Protein AF-A0A3D3XHF2-F1 (afdb_monomer_lite)

Structure (mmCIF, N/CA/C/O backbone):
data_AF-A0A3D3XHF2-F1
#
_entry.id   AF-A0A3D3XHF2-F1
#
loop_
_atom_site.group_PDB
_atom_site.id
_atom_site.type_symbol
_atom_site.label_atom_id
_atom_site.label_alt_id
_atom_site.label_comp_id
_atom_site.label_asym_id
_atom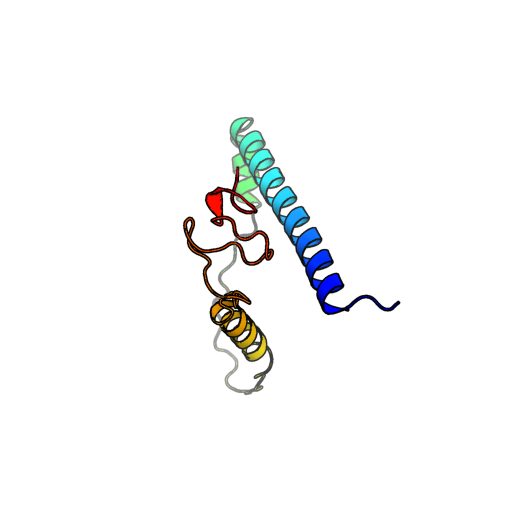_site.label_entity_id
_atom_site.label_seq_id
_atom_site.pdbx_PDB_ins_code
_atom_site.Cartn_x
_atom_site.Cartn_y
_atom_site.Cartn_z
_atom_site.occupancy
_atom_site.B_iso_or_equiv
_atom_site.auth_seq_id
_atom_site.auth_comp_id
_atom_site.auth_asym_id
_atom_site.auth_atom_id
_atom_site.pdbx_PDB_model_num
ATOM 1 N N . GLY A 1 1 ? 24.611 -8.713 -15.340 1.00 63.97 1 GLY A N 1
ATOM 2 C CA . GLY A 1 1 ? 23.758 -7.885 -16.211 1.00 63.97 1 GLY A CA 1
ATOM 3 C C . GLY A 1 1 ? 23.148 -6.798 -15.364 1.00 63.97 1 GLY A C 1
ATOM 4 O O . GLY A 1 1 ? 22.545 -7.126 -14.351 1.00 63.97 1 GLY A O 1
ATOM 5 N N . GLN A 1 2 ? 23.389 -5.539 -15.714 1.00 73.00 2 GLN A N 1
ATOM 6 C CA . GLN A 1 2 ? 22.892 -4.384 -14.969 1.00 73.00 2 GLN A CA 1
ATOM 7 C C . GLN A 1 2 ? 21.373 -4.293 -15.166 1.00 73.00 2 GLN A C 1
ATOM 9 O O . GLN A 1 2 ? 20.905 -4.289 -16.304 1.00 73.00 2 GLN A O 1
ATOM 14 N N . ARG A 1 3 ? 20.603 -4.326 -14.073 1.00 78.88 3 ARG A N 1
ATOM 15 C CA . ARG A 1 3 ? 19.151 -4.113 -14.129 1.00 78.88 3 ARG A CA 1
ATOM 16 C C . ARG A 1 3 ? 18.887 -2.631 -14.379 1.00 78.88 3 ARG A C 1
ATOM 18 O O . ARG A 1 3 ? 19.676 -1.789 -13.963 1.00 78.88 3 ARG A O 1
ATOM 25 N N . ASP A 1 4 ? 17.805 -2.342 -15.092 1.00 93.06 4 ASP A N 1
ATOM 26 C CA . ASP A 1 4 ? 17.401 -0.972 -15.401 1.00 93.06 4 ASP A CA 1
ATOM 27 C C . ASP A 1 4 ? 17.076 -0.217 -14.093 1.00 93.06 4 ASP A C 1
ATOM 29 O O . ASP A 1 4 ? 16.147 -0.627 -13.382 1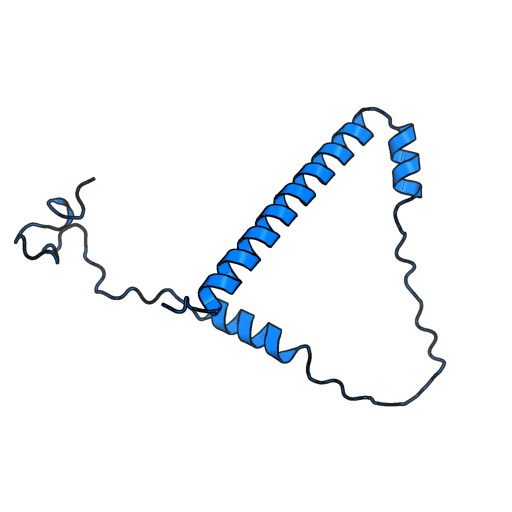.00 93.06 4 ASP A O 1
ATOM 33 N N . PRO A 1 5 ? 17.800 0.876 -13.774 1.00 94.00 5 PRO A N 1
ATOM 34 C CA . PRO A 1 5 ? 17.581 1.659 -12.559 1.00 94.00 5 PRO A CA 1
ATOM 35 C C . PRO A 1 5 ? 16.142 2.166 -12.409 1.00 94.00 5 PRO A C 1
ATOM 37 O O . PRO A 1 5 ? 15.634 2.285 -11.295 1.00 94.00 5 PRO A O 1
ATOM 40 N N . LEU A 1 6 ? 15.450 2.437 -13.521 1.00 91.94 6 LEU A N 1
ATOM 41 C CA . LEU A 1 6 ? 14.072 2.920 -13.487 1.00 91.94 6 LEU A CA 1
ATOM 42 C C . LEU A 1 6 ? 13.097 1.830 -13.025 1.00 91.94 6 LEU A C 1
ATOM 44 O O . LEU A 1 6 ? 12.101 2.121 -12.359 1.00 91.94 6 LEU A O 1
ATOM 48 N N . ILE A 1 7 ? 13.365 0.574 -13.385 1.00 91.88 7 ILE A N 1
ATOM 49 C CA . ILE A 1 7 ? 12.538 -0.569 -12.983 1.00 91.88 7 ILE A CA 1
ATOM 50 C C . ILE A 1 7 ? 12.724 -0.842 -11.490 1.00 91.88 7 ILE A C 1
ATOM 52 O O . ILE A 1 7 ? 11.742 -1.075 -10.783 1.00 91.88 7 ILE A O 1
ATOM 56 N N . GLU A 1 8 ? 13.961 -0.763 -11.005 1.00 94.06 8 GLU A N 1
ATOM 57 C CA . GLU A 1 8 ? 14.283 -0.939 -9.589 1.00 94.06 8 GLU A CA 1
ATOM 58 C C . GLU A 1 8 ? 13.623 0.148 -8.735 1.00 94.06 8 GLU A C 1
ATOM 60 O O . GLU A 1 8 ? 12.852 -0.187 -7.833 1.00 94.06 8 GLU A O 1
ATOM 65 N N . TYR A 1 9 ? 13.766 1.420 -9.127 1.00 95.44 9 TYR A N 1
ATOM 66 C CA . TYR A 1 9 ? 13.101 2.546 -8.469 1.00 95.44 9 TYR A CA 1
ATOM 67 C C . TYR A 1 9 ? 11.581 2.363 -8.381 1.00 95.44 9 TYR A C 1
ATOM 69 O O . TYR A 1 9 ? 10.998 2.498 -7.308 1.00 95.44 9 TYR A O 1
ATOM 77 N N . LYS A 1 10 ? 10.920 2.006 -9.491 1.00 95.69 10 LYS A N 1
ATOM 78 C CA . LYS A 1 10 ? 9.466 1.768 -9.492 1.00 95.69 10 LYS A CA 1
ATOM 79 C C . LYS A 1 10 ? 9.072 0.632 -8.550 1.00 95.69 10 LYS A C 1
ATOM 81 O O . LYS A 1 10 ? 8.048 0.725 -7.878 1.00 95.69 10 LYS A O 1
ATOM 86 N N . SER A 1 11 ? 9.871 -0.433 -8.505 1.00 94.00 11 SER A N 1
ATOM 87 C CA . SER A 1 11 ? 9.598 -1.585 -7.646 1.00 94.00 11 SER A CA 1
ATOM 88 C C . SER A 1 11 ? 9.758 -1.258 -6.159 1.00 94.00 11 SER A C 1
ATOM 90 O O . SER A 1 11 ? 8.938 -1.686 -5.351 1.00 94.00 11 SER A O 1
ATOM 92 N N . GLU A 1 12 ? 10.771 -0.473 -5.792 1.00 96.12 12 GLU A N 1
ATOM 93 C CA . GLU A 1 12 ? 11.006 -0.047 -4.411 1.00 96.12 12 GLU A CA 1
ATOM 94 C C . GLU A 1 12 ? 9.981 0.991 -3.965 1.00 96.12 12 GLU A C 1
ATOM 96 O O . GLU A 1 12 ? 9.391 0.848 -2.895 1.00 96.12 12 GLU A O 1
ATOM 101 N N . ALA A 1 13 ? 9.680 1.973 -4.817 1.00 96.31 13 ALA A N 1
ATOM 102 C CA . ALA A 1 13 ? 8.650 2.970 -4.550 1.00 96.31 13 ALA A CA 1
ATOM 103 C C . ALA A 1 13 ? 7.282 2.316 -4.305 1.00 96.31 13 ALA A C 1
ATOM 105 O O . ALA A 1 13 ? 6.574 2.690 -3.372 1.00 96.31 13 ALA A O 1
ATOM 106 N N . PHE A 1 14 ? 6.926 1.301 -5.102 1.00 96.94 14 PHE A N 1
ATOM 107 C CA . PHE A 1 14 ? 5.680 0.565 -4.906 1.00 96.94 14 PHE A CA 1
ATOM 108 C C . PHE A 1 14 ? 5.656 -0.201 -3.576 1.00 96.94 14 PHE A C 1
ATOM 110 O O . PHE A 1 14 ? 4.641 -0.171 -2.889 1.00 96.94 14 PHE A O 1
ATOM 117 N N . LYS A 1 15 ? 6.765 -0.841 -3.177 1.00 97.62 15 LYS A N 1
ATOM 118 C CA . LYS A 1 15 ? 6.856 -1.539 -1.881 1.00 97.62 15 LYS A CA 1
ATOM 119 C C . LYS A 1 15 ? 6.636 -0.588 -0.705 1.00 97.62 15 LYS A C 1
ATOM 121 O O . LYS A 1 15 ? 5.855 -0.902 0.185 1.00 97.62 15 LYS A O 1
ATOM 126 N N . ILE A 1 16 ? 7.283 0.576 -0.729 1.00 97.50 16 ILE A N 1
ATOM 127 C CA . ILE A 1 16 ? 7.146 1.588 0.329 1.00 97.50 16 ILE A CA 1
ATOM 128 C C . ILE A 1 16 ? 5.710 2.122 0.376 1.00 97.50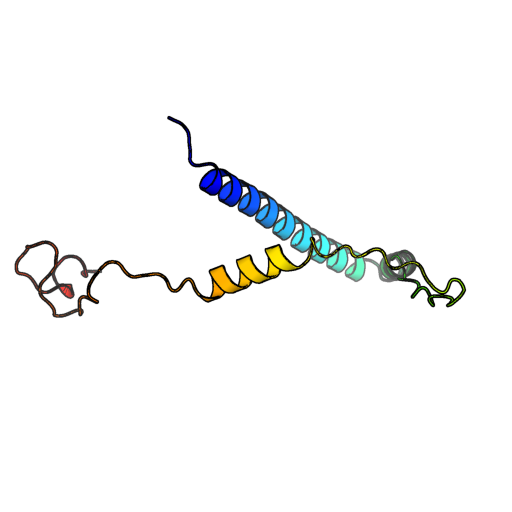 16 ILE A C 1
ATOM 130 O O . ILE A 1 16 ? 5.145 2.316 1.450 1.00 97.50 16 ILE A O 1
ATOM 134 N N . PHE A 1 17 ? 5.097 2.343 -0.787 1.00 97.81 17 PHE A N 1
ATOM 135 C CA . PHE A 1 17 ? 3.703 2.765 -0.860 1.00 97.81 17 PHE A CA 1
ATOM 136 C C . PHE A 1 17 ? 2.748 1.711 -0.283 1.00 97.81 17 PHE A C 1
ATOM 138 O O . PHE A 1 17 ? 1.835 2.059 0.464 1.00 97.81 17 PHE A O 1
ATOM 145 N N . ASP A 1 18 ? 2.957 0.433 -0.593 1.00 97.69 18 ASP A N 1
ATOM 146 C CA . ASP A 1 18 ? 2.127 -0.650 -0.062 1.00 97.69 18 ASP A CA 1
ATOM 147 C C . ASP A 1 18 ? 2.265 -0.765 1.467 1.00 97.69 18 ASP A C 1
ATOM 149 O O . ASP A 1 18 ? 1.265 -0.856 2.180 1.00 97.69 18 ASP A O 1
ATOM 153 N N . GLU A 1 19 ? 3.487 -0.629 1.992 1.00 98.12 19 GLU A N 1
ATOM 154 C CA . GLU A 1 19 ? 3.744 -0.571 3.436 1.00 98.12 19 GLU A CA 1
ATOM 155 C C . GLU A 1 19 ? 3.033 0.618 4.103 1.00 98.12 19 GLU A C 1
ATOM 157 O O . GLU A 1 19 ? 2.350 0.454 5.118 1.00 98.12 19 GLU A O 1
ATOM 162 N N . LEU A 1 20 ? 3.106 1.809 3.501 1.00 97.50 20 LEU A N 1
ATOM 163 C CA . LEU A 1 20 ? 2.367 2.982 3.969 1.00 97.50 20 LEU A CA 1
ATOM 164 C C . LEU A 1 20 ? 0.854 2.718 4.000 1.00 97.50 20 LEU A C 1
ATOM 166 O O . LEU A 1 20 ? 0.181 3.067 4.970 1.00 97.50 20 LEU A O 1
ATOM 170 N N . MET A 1 21 ? 0.309 2.081 2.963 1.00 97.50 21 MET A N 1
ATOM 171 C CA . MET A 1 21 ? -1.115 1.753 2.890 1.00 97.50 21 MET A CA 1
ATOM 172 C C . MET A 1 21 ? -1.542 0.751 3.965 1.00 97.50 21 MET A C 1
ATOM 174 O O . MET A 1 21 ? -2.654 0.864 4.490 1.00 97.50 21 MET A O 1
ATOM 178 N N . VAL A 1 22 ? -0.688 -0.215 4.311 1.00 97.62 22 VAL A N 1
ATOM 179 C CA . VAL A 1 22 ? -0.919 -1.115 5.448 1.00 97.62 22 VAL A CA 1
ATOM 180 C C . VAL A 1 22 ? -0.944 -0.319 6.752 1.00 97.62 22 VAL A C 1
ATOM 182 O O . VAL A 1 22 ? -1.905 -0.451 7.509 1.00 97.62 22 VAL A O 1
ATOM 185 N N . ASN A 1 23 ? 0.029 0.565 6.975 1.00 97.44 23 ASN A N 1
ATOM 186 C CA . ASN A 1 23 ? 0.122 1.375 8.194 1.00 97.44 23 ASN A CA 1
ATOM 187 C C . ASN A 1 23 ? -1.083 2.308 8.386 1.00 97.44 23 ASN A C 1
ATOM 189 O O . ASN A 1 23 ? -1.640 2.397 9.477 1.00 97.44 23 ASN A O 1
ATOM 193 N N . ILE A 1 24 ? -1.563 2.950 7.318 1.00 97.06 24 ILE A N 1
ATOM 194 C CA . ILE A 1 24 ? -2.768 3.792 7.390 1.00 97.06 24 ILE A CA 1
ATOM 195 C C . ILE A 1 24 ? -3.982 2.956 7.815 1.00 97.06 24 ILE A C 1
ATOM 197 O O . ILE A 1 24 ? -4.760 3.358 8.681 1.00 97.06 24 ILE A O 1
ATOM 201 N N . LYS A 1 25 ? -4.158 1.769 7.221 1.00 96.12 25 LYS A N 1
ATOM 202 C CA . LYS A 1 25 ? -5.288 0.891 7.551 1.00 96.12 25 LYS A CA 1
ATOM 203 C C . LYS A 1 25 ? -5.219 0.399 8.997 1.00 96.12 25 LYS A C 1
ATOM 205 O O . LYS A 1 25 ? -6.258 0.357 9.659 1.00 96.12 25 LYS A O 1
ATOM 210 N N . THR A 1 26 ? -4.033 0.038 9.491 1.00 95.75 26 THR A N 1
ATOM 211 C CA . THR A 1 26 ? -3.866 -0.413 10.880 1.00 95.75 26 THR A CA 1
ATOM 212 C C . THR A 1 26 ? -4.135 0.713 11.872 1.00 95.75 26 THR A C 1
ATOM 214 O O . THR A 1 26 ? -4.855 0.481 12.845 1.00 95.75 26 THR A O 1
ATOM 217 N N . GLU A 1 27 ? -3.672 1.936 11.604 1.00 93.75 27 GLU A N 1
ATOM 218 C CA . GLU A 1 27 ? -3.982 3.100 12.438 1.00 93.75 27 GLU A CA 1
ATOM 219 C C . GLU A 1 27 ? -5.481 3.398 12.484 1.00 93.75 27 GLU A C 1
ATOM 221 O O . GLU A 1 27 ? -6.030 3.602 13.567 1.00 93.75 27 GLU A O 1
ATOM 226 N N . ILE A 1 28 ? -6.173 3.368 11.339 1.00 92.75 28 ILE A N 1
ATOM 227 C CA . ILE A 1 28 ? -7.629 3.565 11.290 1.00 92.75 28 ILE A CA 1
ATOM 228 C C . ILE A 1 28 ? -8.335 2.527 12.167 1.00 92.75 28 ILE A C 1
ATOM 230 O O . ILE A 1 28 ? -9.149 2.889 13.019 1.00 92.75 28 ILE A O 1
ATOM 234 N N . CYS A 1 29 ? -8.005 1.243 12.000 1.00 91.25 29 CYS A N 1
ATOM 235 C CA . CYS A 1 29 ? -8.627 0.170 12.775 1.00 91.25 29 CYS A CA 1
ATOM 236 C C . CYS A 1 29 ? -8.343 0.315 14.275 1.00 91.25 29 CYS A C 1
ATOM 238 O O . CYS A 1 29 ? -9.254 0.190 15.093 1.00 91.25 29 CYS A O 1
ATOM 240 N N . HIS A 1 30 ? -7.099 0.627 14.643 1.00 87.62 30 HIS A N 1
ATOM 241 C CA . HIS A 1 30 ? -6.701 0.822 16.033 1.00 87.62 30 HIS A CA 1
ATOM 242 C C . HIS A 1 30 ? -7.412 2.025 16.669 1.00 87.62 30 HIS A C 1
ATOM 244 O O . HIS A 1 30 ? -7.911 1.928 17.791 1.00 87.62 30 HIS A O 1
ATOM 250 N N . ASN A 1 31 ? -7.529 3.137 15.940 1.00 84.56 31 ASN A N 1
ATOM 251 C CA . ASN A 1 31 ? -8.207 4.342 16.409 1.00 84.56 31 ASN A CA 1
ATOM 252 C C . ASN A 1 31 ? -9.711 4.117 16.598 1.00 84.56 31 ASN A C 1
ATOM 254 O O . ASN A 1 31 ? -10.254 4.539 17.618 1.00 84.56 31 ASN A O 1
ATOM 258 N N . ILE A 1 32 ? -10.375 3.419 15.668 1.00 86.06 32 ILE A N 1
ATOM 259 C CA . ILE A 1 32 ? -11.797 3.057 15.792 1.00 86.06 32 ILE A CA 1
ATOM 260 C C . ILE A 1 32 ? -12.014 2.110 16.976 1.00 86.06 32 ILE A C 1
ATOM 262 O O . ILE A 1 32 ? -12.919 2.312 17.782 1.00 86.06 32 ILE A O 1
ATOM 266 N N . PHE A 1 33 ? -11.177 1.082 17.118 1.00 84.44 33 PHE A N 1
ATOM 267 C CA . PHE A 1 33 ? -11.318 0.127 18.213 1.00 84.44 33 PHE A CA 1
ATOM 268 C C . PHE A 1 33 ? -11.104 0.798 19.576 1.00 84.44 33 PHE A C 1
ATOM 270 O O . PHE A 1 33 ? -11.894 0.615 20.506 1.00 84.44 33 PHE A O 1
ATOM 277 N N . ARG A 1 34 ? -10.065 1.630 19.696 1.00 75.06 34 ARG A N 1
ATOM 278 C CA . ARG A 1 34 ? -9.751 2.346 20.935 1.00 75.06 34 ARG A CA 1
ATOM 279 C C . ARG A 1 34 ? -10.807 3.400 21.277 1.00 75.06 34 ARG A C 1
ATOM 281 O O . ARG A 1 34 ? -11.085 3.589 22.460 1.00 75.06 34 ARG A O 1
ATOM 288 N N . SER A 1 35 ? -11.419 4.040 20.277 1.00 71.62 35 SER A N 1
ATOM 289 C CA . SER A 1 35 ? -12.498 5.009 20.492 1.00 71.62 35 SER A CA 1
ATOM 290 C C . SER A 1 35 ? -13.816 4.356 20.908 1.00 71.62 35 SER A C 1
ATOM 292 O O . SER A 1 35 ? -14.474 4.853 21.820 1.00 71.62 35 SER A O 1
ATOM 294 N N . ALA A 1 36 ? -14.159 3.207 20.321 1.00 66.00 36 ALA A N 1
ATOM 295 C CA . ALA A 1 36 ? -15.347 2.440 20.690 1.00 66.00 36 ALA A CA 1
ATOM 296 C C . ALA A 1 36 ? -15.248 1.822 22.098 1.00 66.00 36 ALA A C 1
ATOM 298 O O . ALA A 1 36 ? -16.257 1.683 22.785 1.00 66.00 36 ALA A O 1
ATOM 299 N N . SER A 1 37 ? -14.038 1.471 22.543 1.00 69.38 37 SER A N 1
ATOM 300 C CA . SER A 1 37 ? -13.819 0.761 23.814 1.00 69.38 37 SER A CA 1
ATOM 301 C C . SER A 1 37 ? -13.771 1.678 25.044 1.00 69.38 37 SER A C 1
ATOM 303 O O . SER A 1 37 ? -13.934 1.212 26.170 1.00 69.38 37 SER A O 1
ATOM 305 N N . SER A 1 38 ? -13.503 2.976 24.870 1.00 71.12 38 SER A N 1
ATOM 306 C CA . SER A 1 38 ? -13.386 3.930 25.978 1.00 71.12 38 SER A CA 1
ATOM 307 C C . SER A 1 38 ? -13.549 5.368 25.485 1.00 71.12 38 SER A C 1
ATOM 309 O O . SER A 1 38 ? -12.614 5.984 24.967 1.00 71.12 38 SER A O 1
ATOM 311 N N . LEU A 1 39 ? -14.737 5.933 25.710 1.00 71.38 39 LEU A N 1
ATOM 312 C CA . LEU A 1 39 ? -15.053 7.314 25.337 1.00 71.38 39 LEU A CA 1
ATOM 313 C C . LEU A 1 39 ? -14.127 8.329 26.037 1.00 71.38 39 LEU A C 1
ATOM 315 O O . LEU A 1 39 ? -13.693 9.298 25.417 1.00 71.38 39 LEU A O 1
ATOM 319 N N . MET A 1 40 ? -13.761 8.075 27.301 1.00 76.56 40 MET A N 1
ATOM 320 C CA . MET A 1 40 ? -12.812 8.919 28.045 1.00 76.56 40 MET A CA 1
ATOM 321 C C . MET A 1 40 ? -11.400 8.879 27.445 1.00 76.56 40 MET A C 1
ATOM 323 O O . MET A 1 40 ? -10.772 9.927 27.289 1.00 76.56 40 MET A O 1
ATOM 327 N N . ALA A 1 41 ? -10.898 7.699 27.060 1.00 70.44 41 ALA A N 1
ATOM 328 C CA . ALA A 1 41 ? -9.590 7.595 26.413 1.00 70.44 41 ALA A CA 1
ATOM 329 C C . ALA A 1 41 ? -9.583 8.282 25.037 1.00 70.44 41 ALA A C 1
ATOM 331 O O . ALA A 1 41 ? -8.571 8.868 24.650 1.00 70.44 41 ALA A O 1
ATOM 332 N N . PHE A 1 42 ? -10.713 8.257 24.323 1.00 72.88 42 PHE A N 1
ATOM 333 C CA . PHE A 1 42 ? -10.871 8.959 23.052 1.00 72.88 42 PHE A CA 1
ATOM 334 C C . PHE A 1 42 ? -10.874 10.481 23.213 1.00 72.88 42 PHE A C 1
ATOM 336 O O . PHE A 1 42 ? -10.155 11.166 22.491 1.00 72.88 42 PHE A O 1
ATOM 343 N N . GLN A 1 43 ? -11.605 11.018 24.194 1.00 77.62 43 GLN A N 1
ATOM 344 C CA . GLN A 1 43 ? -11.577 12.453 24.506 1.00 77.62 43 GLN A CA 1
ATOM 345 C C . GLN A 1 43 ? -10.161 12.926 24.863 1.00 77.62 43 GLN A C 1
ATOM 347 O O . GLN A 1 43 ? -9.707 13.957 24.365 1.00 77.62 43 GLN A O 1
ATOM 352 N N . GLN A 1 44 ? -9.426 12.149 25.665 1.00 81.00 44 GLN A N 1
ATOM 353 C CA . GLN A 1 44 ? -8.040 12.471 26.006 1.00 81.00 44 GLN A CA 1
ATOM 354 C C . GLN A 1 44 ? -7.101 12.397 24.793 1.00 81.00 44 GLN A C 1
ATOM 356 O O . GLN A 1 44 ? -6.165 13.187 24.696 1.00 81.00 44 GLN A O 1
ATOM 361 N N . PHE A 1 45 ? -7.332 11.462 23.870 1.00 80.00 45 PHE A N 1
ATOM 362 C CA . PHE A 1 45 ? -6.592 11.382 22.612 1.00 80.00 45 PHE A CA 1
ATOM 363 C C . PHE A 1 45 ? -6.866 12.596 21.713 1.00 80.00 45 PHE A C 1
ATOM 365 O O . PHE A 1 45 ? -5.916 13.222 21.248 1.00 80.00 45 PHE A O 1
ATOM 372 N N . LEU A 1 46 ? -8.135 12.983 21.534 1.00 81.00 46 LEU A N 1
ATOM 373 C CA . LEU A 1 46 ? -8.508 14.168 20.754 1.00 81.00 46 LEU A CA 1
ATOM 374 C C . LEU A 1 46 ? -7.871 15.450 21.303 1.00 81.00 46 LEU A C 1
ATOM 376 O O . LEU A 1 46 ? -7.421 16.286 20.526 1.00 81.00 46 LEU A O 1
ATOM 380 N N . GLY A 1 47 ? -7.763 15.578 22.628 1.00 80.31 47 GLY A N 1
ATOM 381 C CA . GLY A 1 47 ? -7.070 16.702 23.264 1.00 80.31 47 GLY A CA 1
ATOM 382 C C . GLY A 1 47 ? -5.547 16.719 23.072 1.00 80.31 47 GLY A C 1
ATOM 383 O O . GLY A 1 47 ? -4.926 17.750 23.304 1.00 80.31 47 GLY A O 1
ATOM 384 N N . LYS A 1 48 ? -4.932 15.601 22.661 1.00 80.75 48 LYS A N 1
ATOM 385 C CA . LYS A 1 48 ? -3.480 15.476 22.425 1.00 80.75 48 LYS A CA 1
ATOM 386 C C . LYS A 1 48 ? -3.088 15.548 20.950 1.00 80.75 48 LYS A C 1
ATOM 388 O O . LYS A 1 48 ? -1.894 15.566 20.653 1.00 80.75 48 LYS A O 1
ATOM 393 N N . LEU A 1 49 ? -4.052 15.560 20.029 1.00 81.25 49 LEU A N 1
ATOM 394 C CA . LEU A 1 49 ? -3.755 15.756 18.613 1.00 81.25 49 LEU A CA 1
ATOM 395 C C . LEU A 1 49 ? -3.137 17.148 18.416 1.00 81.25 49 LEU A C 1
ATOM 397 O O . LEU A 1 49 ? -3.643 18.120 18.983 1.00 81.25 49 LEU A O 1
ATOM 401 N N . PRO A 1 50 ? -2.059 17.270 17.621 1.00 77.31 50 PRO A N 1
ATOM 402 C CA . PRO A 1 50 ? -1.451 18.560 17.352 1.00 77.31 50 PRO A CA 1
ATOM 403 C C . PRO A 1 50 ? -2.467 19.456 16.640 1.00 77.31 50 PRO A C 1
ATOM 405 O O . PRO A 1 50 ? -2.802 19.247 15.472 1.00 77.31 50 PRO A O 1
ATOM 408 N N . GLN A 1 51 ? -2.973 20.462 17.352 1.00 74.19 51 GLN A N 1
ATOM 409 C CA . GLN A 1 51 ? -3.740 21.531 16.732 1.00 74.19 51 GLN A CA 1
ATOM 410 C C . GLN A 1 51 ? -2.784 22.308 15.837 1.00 74.19 51 GLN A C 1
ATOM 412 O O . GLN A 1 51 ? -1.788 22.859 16.308 1.00 74.19 51 GLN A O 1
ATOM 417 N N . ARG A 1 52 ? -3.079 22.345 14.533 1.00 69.81 52 ARG A N 1
ATOM 418 C CA . ARG A 1 52 ? -2.423 23.286 13.626 1.00 69.81 52 ARG A CA 1
ATOM 419 C C . ARG A 1 52 ? -2.803 24.677 14.109 1.00 69.81 52 ARG A C 1
ATOM 421 O O . ARG A 1 52 ? -3.893 25.163 13.816 1.00 69.81 52 ARG A O 1
ATOM 428 N N . THR A 1 53 ? -1.924 25.296 14.882 1.00 67.75 53 THR A N 1
ATOM 429 C CA . THR A 1 53 ? -1.997 26.724 15.130 1.00 67.75 53 THR A CA 1
ATOM 430 C C . THR A 1 53 ? -1.780 27.378 13.774 1.00 67.75 53 THR A C 1
ATOM 432 O O . THR A 1 53 ? -0.713 27.271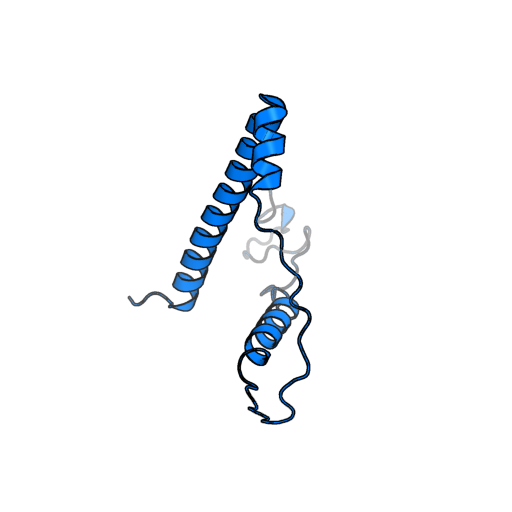 13.171 1.00 67.75 53 THR A O 1
ATOM 435 N N . HIS A 1 54 ? -2.841 27.960 13.218 1.00 61.62 54 HIS A N 1
ATOM 436 C CA . HIS A 1 54 ? -2.706 28.821 12.054 1.00 61.62 54 HIS A CA 1
ATOM 437 C C . HIS A 1 54 ? -1.796 29.971 12.492 1.00 61.62 54 HIS A C 1
ATOM 439 O O . HIS A 1 54 ? -2.206 30.823 13.278 1.00 61.62 54 HIS A O 1
ATOM 445 N N . HIS A 1 55 ? -0.534 29.941 12.069 1.00 59.91 55 HIS A N 1
ATOM 446 C CA . HIS A 1 55 ? 0.373 31.055 12.279 1.00 59.91 55 HIS A CA 1
ATOM 447 C C . HIS A 1 55 ? -0.206 32.237 11.501 1.00 59.91 55 HIS A C 1
ATOM 449 O O . HIS A 1 55 ? -0.299 32.194 10.276 1.00 59.91 55 HIS A O 1
ATOM 455 N N . GLN A 1 56 ? -0.683 33.253 12.217 1.00 60.69 56 GLN A N 1
ATOM 456 C CA . GLN A 1 56 ? -1.007 34.534 11.614 1.00 60.69 56 GLN A CA 1
ATOM 457 C C . GLN A 1 56 ? 0.334 35.158 11.242 1.00 60.69 56 GLN A C 1
ATOM 459 O O . GLN A 1 56 ? 1.070 35.592 12.126 1.00 60.69 56 GLN A O 1
ATOM 464 N N . GLU A 1 57 ? 0.683 35.105 9.957 1.00 58.22 57 GLU A N 1
ATOM 465 C CA . GLU A 1 57 ? 1.911 35.701 9.440 1.00 58.22 57 GLU A CA 1
ATOM 466 C C . GLU A 1 57 ? 1.911 37.189 9.800 1.00 58.22 57 GLU A C 1
ATOM 468 O O . GLU A 1 57 ? 1.186 38.002 9.227 1.00 58.22 57 GLU A O 1
ATOM 473 N N . THR A 1 58 ? 2.690 37.546 10.817 1.00 54.34 58 THR A N 1
ATOM 474 C CA . THR A 1 58 ? 2.957 38.938 11.145 1.00 54.34 58 THR A CA 1
ATOM 475 C C . THR A 1 58 ? 3.765 39.520 9.997 1.00 54.34 58 THR A C 1
ATOM 477 O O . THR A 1 58 ? 4.930 39.167 9.807 1.00 54.34 58 THR A O 1
ATOM 480 N N . THR A 1 59 ? 3.150 40.419 9.234 1.00 59.69 59 THR A N 1
ATOM 481 C CA . THR A 1 59 ? 3.806 41.282 8.249 1.00 59.69 59 THR A CA 1
ATOM 482 C C . THR A 1 59 ? 4.748 42.244 8.975 1.00 59.69 59 THR A C 1
ATOM 484 O O . THR A 1 59 ? 4.395 43.391 9.237 1.00 59.69 59 THR A O 1
ATOM 487 N N . ALA A 1 60 ? 5.919 41.761 9.383 1.00 58.31 60 ALA A N 1
ATOM 488 C CA . ALA A 1 60 ? 6.912 42.564 10.096 1.00 58.31 60 ALA A CA 1
ATOM 489 C C . ALA A 1 60 ? 8.260 42.659 9.373 1.00 58.31 60 ALA A C 1
ATOM 491 O O . ALA A 1 60 ? 9.125 43.390 9.838 1.00 58.31 60 ALA A O 1
ATOM 492 N N . PHE A 1 61 ? 8.443 41.994 8.230 1.00 48.91 61 PHE A N 1
ATOM 493 C CA . PHE A 1 61 ? 9.618 42.205 7.386 1.00 48.91 61 PHE A CA 1
ATOM 494 C C . PHE A 1 61 ? 9.235 42.223 5.913 1.00 48.91 61 PHE A C 1
ATOM 496 O O . PHE A 1 61 ? 9.094 41.206 5.238 1.00 48.91 61 PHE A O 1
ATOM 503 N N . GLU A 1 62 ? 9.061 43.442 5.429 1.00 50.09 62 GLU A N 1
ATOM 504 C CA . GLU A 1 62 ? 9.082 43.764 4.020 1.00 50.09 62 GLU A CA 1
ATOM 505 C C . GLU A 1 62 ? 10.487 43.459 3.456 1.00 50.09 62 GLU A C 1
ATOM 507 O O . GLU A 1 62 ? 11.492 43.979 3.936 1.00 50.09 62 GLU A O 1
ATOM 512 N N . LYS A 1 63 ? 10.510 42.644 2.393 1.00 49.72 63 LYS A N 1
ATOM 513 C CA . LYS A 1 63 ? 11.506 42.624 1.306 1.00 49.72 63 LYS A CA 1
ATOM 514 C C . LYS A 1 63 ? 12.869 41.955 1.555 1.00 49.72 63 LYS A C 1
ATOM 516 O O . LYS A 1 63 ? 13.872 42.611 1.808 1.00 49.72 63 LYS A O 1
ATOM 521 N N . GLN A 1 64 ? 12.941 40.674 1.186 1.00 38.72 64 GLN A N 1
ATOM 522 C CA . GLN A 1 64 ? 14.023 40.173 0.329 1.00 38.72 64 GLN A CA 1
ATOM 523 C C . GLN A 1 64 ? 13.503 39.026 -0.550 1.00 38.72 64 GLN A C 1
ATOM 525 O O . GLN A 1 64 ? 13.193 37.938 -0.076 1.00 38.72 64 GLN A O 1
ATOM 530 N N . GLU A 1 65 ? 13.366 39.300 -1.849 1.00 44.78 65 GLU A N 1
ATOM 531 C CA . GLU A 1 65 ? 13.057 38.292 -2.860 1.00 44.78 65 GLU A CA 1
ATOM 532 C C . GLU A 1 65 ? 14.229 37.307 -2.977 1.00 44.78 65 GLU A C 1
ATOM 534 O O . GLU A 1 65 ? 15.277 37.645 -3.529 1.00 44.78 65 GLU A O 1
ATOM 539 N N . ILE A 1 66 ? 14.043 36.071 -2.513 1.00 42.97 66 ILE A N 1
ATOM 540 C CA . ILE A 1 66 ? 14.849 34.932 -2.959 1.00 42.97 66 ILE A CA 1
ATOM 541 C C . ILE A 1 66 ? 13.968 34.114 -3.902 1.00 42.97 66 ILE A C 1
ATOM 543 O O . ILE A 1 66 ? 12.998 33.472 -3.504 1.00 42.97 66 ILE A O 1
ATOM 547 N N . LYS A 1 67 ? 14.280 34.198 -5.199 1.00 47.47 67 LYS A N 1
ATOM 548 C CA . LYS A 1 67 ? 13.681 33.374 -6.253 1.00 47.47 67 LYS A CA 1
ATOM 549 C C . LYS A 1 67 ? 14.179 31.932 -6.124 1.00 47.47 67 LYS A C 1
ATOM 551 O O . LYS A 1 67 ? 15.185 31.592 -6.736 1.00 47.47 67 LYS A O 1
ATOM 556 N N . ASP A 1 68 ? 13.418 31.071 -5.458 1.00 40.97 68 ASP A N 1
ATOM 557 C CA . ASP A 1 68 ? 13.562 29.615 -5.589 1.00 40.97 68 ASP A CA 1
ATOM 558 C C . ASP A 1 68 ? 12.506 29.048 -6.548 1.00 40.97 68 ASP A C 1
ATOM 560 O O . ASP A 1 68 ? 11.443 28.557 -6.174 1.00 40.97 68 ASP A O 1
ATOM 564 N N . LYS A 1 69 ? 12.815 29.129 -7.847 1.00 49.62 69 LYS A N 1
ATOM 565 C CA . LYS A 1 69 ? 12.032 28.550 -8.954 1.00 49.62 69 LYS A CA 1
ATOM 566 C C . LYS A 1 69 ? 12.536 27.158 -9.375 1.00 49.62 69 LYS A C 1
ATOM 568 O O . LYS A 1 69 ? 12.771 26.942 -10.558 1.00 49.62 69 LYS A O 1
ATOM 573 N N . LYS A 1 70 ? 12.754 26.205 -8.460 1.00 48.22 70 LYS A N 1
ATOM 574 C CA . LYS A 1 70 ? 13.250 24.864 -8.869 1.00 48.22 70 LYS A CA 1
ATOM 575 C C . LYS A 1 70 ? 12.581 23.631 -8.254 1.00 48.22 70 LYS A C 1
ATOM 577 O O . LYS 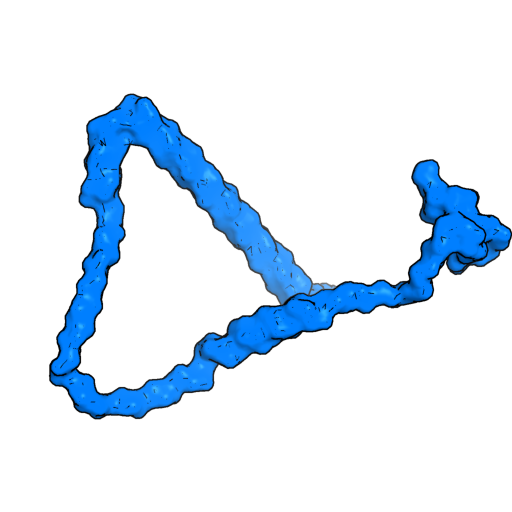A 1 70 ? 12.968 22.523 -8.601 1.00 48.22 70 LYS A O 1
ATOM 582 N N . GLY A 1 71 ? 11.557 23.780 -7.411 1.00 43.91 71 GLY A N 1
ATOM 583 C CA . GLY A 1 71 ? 10.849 22.622 -6.831 1.00 43.91 71 GLY A CA 1
ATOM 584 C C . GLY A 1 71 ? 9.554 22.205 -7.544 1.00 43.91 71 GLY A C 1
ATOM 585 O O . GLY A 1 71 ? 9.151 21.052 -7.455 1.00 43.91 71 GLY A O 1
ATOM 586 N N . SER A 1 72 ? 8.894 23.135 -8.242 1.00 47.88 72 SER A N 1
ATOM 587 C CA . SER A 1 72 ? 7.511 22.962 -8.731 1.00 47.88 72 SER A CA 1
ATOM 588 C C . SER A 1 72 ? 7.413 22.377 -10.149 1.00 47.88 72 SER A C 1
ATOM 590 O O . 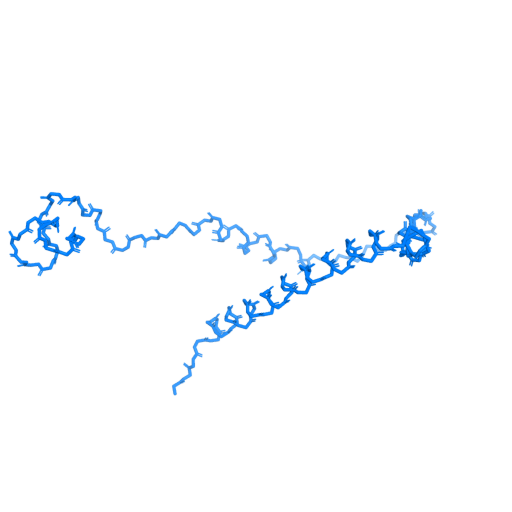SER A 1 72 ? 6.466 21.665 -10.475 1.00 47.88 72 SER A O 1
ATOM 592 N N . GLU A 1 73 ? 8.415 22.627 -10.993 1.00 45.47 73 GLU A N 1
ATOM 593 C CA . GLU A 1 73 ? 8.352 22.310 -12.428 1.00 45.47 73 GLU A CA 1
ATOM 594 C C . GLU A 1 73 ? 8.395 20.789 -12.681 1.00 45.47 73 GLU A C 1
ATOM 596 O O . GLU A 1 73 ? 7.543 20.241 -13.382 1.00 45.47 73 GLU A O 1
ATOM 601 N N . VAL A 1 74 ? 9.264 20.074 -11.959 1.00 55.28 74 VAL A N 1
ATOM 602 C CA . VAL A 1 74 ? 9.490 18.625 -12.130 1.00 55.28 74 VAL A CA 1
ATOM 603 C C . VAL A 1 74 ? 8.269 17.767 -11.776 1.00 55.28 74 VAL A C 1
ATOM 605 O O . VAL A 1 74 ? 8.061 16.706 -12.357 1.00 55.28 74 VAL A O 1
ATOM 608 N N . VAL A 1 75 ? 7.436 18.211 -10.829 1.00 58.06 75 VAL A N 1
ATOM 609 C CA . VAL A 1 75 ? 6.246 17.452 -10.396 1.00 58.06 75 VAL A CA 1
ATOM 610 C C . VAL A 1 75 ? 5.091 17.629 -11.387 1.00 58.06 75 VAL A C 1
ATOM 612 O O . VAL A 1 75 ? 4.295 16.711 -11.597 1.00 58.06 75 VAL A O 1
ATOM 615 N N . SER A 1 76 ? 5.016 18.794 -12.038 1.00 57.31 76 SER A N 1
ATOM 616 C CA . SER A 1 76 ? 4.000 19.083 -13.053 1.00 57.31 76 SER A CA 1
ATOM 617 C C . SER A 1 76 ? 4.259 18.344 -14.370 1.00 57.31 76 SER A C 1
ATOM 619 O O . SER A 1 76 ? 3.336 17.757 -14.937 1.00 57.31 76 SER A O 1
ATOM 621 N N . GLU A 1 77 ? 5.521 18.257 -14.797 1.00 57.75 77 GLU A N 1
ATOM 622 C CA . GLU A 1 77 ? 5.914 17.571 -16.033 1.00 57.75 77 GLU A CA 1
ATOM 623 C C . GLU A 1 77 ? 5.710 16.051 -15.947 1.00 57.75 77 GLU A C 1
ATOM 625 O O . GLU A 1 77 ? 5.243 15.429 -16.903 1.00 57.75 77 GLU A O 1
ATOM 630 N N . VAL A 1 78 ? 5.983 15.442 -14.786 1.00 59.28 78 VAL A N 1
ATOM 631 C CA . VAL A 1 78 ? 5.779 13.998 -14.575 1.00 59.28 78 VAL A CA 1
ATOM 632 C C . VAL A 1 78 ? 4.290 13.639 -14.576 1.00 59.28 78 VAL A C 1
ATOM 634 O O . VAL A 1 78 ? 3.902 12.640 -15.184 1.00 59.28 78 VAL A O 1
ATOM 637 N N . ASN A 1 79 ? 3.435 14.464 -13.966 1.00 60.34 79 ASN A N 1
ATOM 638 C CA . ASN A 1 79 ? 1.989 14.230 -13.968 1.00 60.34 79 ASN A CA 1
ATOM 639 C C . ASN A 1 79 ? 1.364 14.427 -15.357 1.00 60.34 79 ASN A C 1
ATOM 641 O O . ASN A 1 79 ? 0.505 13.636 -15.754 1.00 60.34 79 ASN A O 1
ATOM 645 N N . GLU A 1 80 ? 1.826 15.409 -16.138 1.00 60.22 80 GLU A N 1
ATOM 646 C CA . GLU A 1 80 ? 1.397 15.545 -17.534 1.00 60.22 80 GLU A CA 1
ATOM 647 C C . GLU A 1 80 ? 1.889 14.396 -18.423 1.00 60.22 80 GLU A C 1
ATOM 649 O O . GLU A 1 80 ? 1.145 13.934 -19.292 1.00 60.22 80 GLU A O 1
ATOM 654 N N . ALA A 1 81 ? 3.111 13.901 -18.209 1.00 59.53 81 ALA A N 1
ATOM 655 C CA . ALA A 1 81 ? 3.650 12.769 -18.959 1.00 59.53 81 ALA A CA 1
ATOM 656 C C . ALA A 1 81 ? 2.883 11.466 -18.669 1.00 59.53 81 ALA A C 1
ATOM 658 O O . ALA A 1 81 ? 2.629 10.685 -19.587 1.00 59.53 81 ALA A O 1
ATOM 659 N N . ILE A 1 82 ? 2.451 11.252 -17.421 1.00 60.53 82 ILE A N 1
ATOM 660 C CA . ILE A 1 82 ? 1.629 10.096 -17.031 1.00 60.53 82 ILE A CA 1
ATOM 661 C C . ILE A 1 82 ? 0.203 10.222 -17.591 1.00 60.53 82 ILE A C 1
ATOM 663 O O . ILE A 1 82 ? -0.347 9.233 -18.071 1.00 60.53 82 ILE A O 1
ATOM 667 N N . ALA A 1 83 ? -0.377 11.427 -17.617 1.00 61.44 83 ALA A N 1
ATOM 668 C CA . ALA A 1 83 ? -1.699 11.664 -18.202 1.00 61.44 83 ALA A CA 1
ATOM 669 C C . ALA A 1 83 ? -1.722 11.509 -19.739 1.00 61.44 83 ALA A C 1
ATOM 671 O O . ALA A 1 83 ? -2.736 11.097 -20.304 1.00 61.44 83 ALA A O 1
ATOM 672 N N . LYS A 1 84 ? -0.607 11.806 -20.425 1.00 60.53 84 LYS A N 1
ATOM 673 C CA . LYS A 1 84 ? -0.461 11.663 -21.888 1.00 60.53 84 LYS A CA 1
ATOM 674 C C . LYS A 1 84 ? -0.045 10.253 -22.329 1.00 60.53 84 LYS A C 1
ATOM 676 O O . LYS A 1 84 ? -0.190 9.921 -23.507 1.00 60.53 84 LYS A O 1
ATOM 681 N N . ALA A 1 85 ? 0.423 9.402 -21.414 1.00 57.31 85 ALA A N 1
ATOM 682 C CA . ALA A 1 85 ? 0.783 8.016 -21.696 1.00 57.31 85 ALA A CA 1
ATOM 683 C C . ALA A 1 85 ? -0.466 7.129 -21.857 1.00 57.31 85 ALA A C 1
ATOM 685 O O . ALA A 1 85 ? -0.793 6.289 -21.019 1.00 57.31 85 ALA A O 1
ATOM 686 N N . THR A 1 86 ? -1.169 7.283 -22.979 1.00 61.44 86 THR A N 1
ATOM 687 C CA . THR A 1 86 ? -2.065 6.224 -23.451 1.00 61.44 86 THR A CA 1
ATOM 688 C C . THR A 1 86 ? -1.218 4.989 -23.775 1.00 61.44 86 THR A C 1
ATOM 690 O O . THR A 1 86 ? -0.184 5.119 -24.436 1.00 61.44 86 THR A O 1
ATOM 693 N N . PRO A 1 87 ? -1.595 3.779 -23.320 1.00 57.91 87 PRO A N 1
ATOM 694 C CA . PRO A 1 87 ? -0.856 2.580 -23.677 1.00 57.91 87 PRO A CA 1
ATOM 695 C C . PRO A 1 87 ? -0.949 2.401 -25.192 1.00 57.91 87 PRO A C 1
ATOM 697 O O . PRO A 1 87 ? -2.009 2.067 -25.730 1.00 57.91 87 PRO A O 1
ATOM 700 N N . VAL A 1 88 ? 0.164 2.638 -25.885 1.00 62.09 88 VAL A N 1
ATOM 701 C CA . VAL A 1 88 ? 0.302 2.319 -27.303 1.00 62.09 88 VAL A CA 1
ATOM 702 C C . VAL A 1 88 ? 0.156 0.808 -27.412 1.00 62.09 88 VAL A C 1
ATOM 704 O O . VAL A 1 88 ? 1.066 0.049 -27.083 1.00 62.09 88 VAL A O 1
ATOM 707 N N . ARG A 1 89 ? -1.026 0.348 -27.830 1.00 59.50 89 ARG A N 1
ATOM 708 C CA . ARG A 1 89 ? -1.215 -1.048 -28.219 1.00 59.50 89 ARG A CA 1
ATOM 709 C C . ARG A 1 89 ? -0.393 -1.263 -29.481 1.00 59.50 89 ARG A C 1
ATOM 711 O O . ARG A 1 89 ? -0.767 -0.793 -30.552 1.00 59.50 89 ARG A O 1
ATOM 718 N N . SER A 1 90 ? 0.730 -1.954 -29.344 1.00 56.84 90 SER A N 1
ATOM 719 C CA . SER A 1 90 ? 1.548 -2.418 -30.458 1.00 56.84 90 SER A CA 1
ATOM 720 C C . SER A 1 90 ? 0.805 -3.528 -31.208 1.00 56.84 90 SER A C 1
ATOM 722 O O . SER A 1 90 ? 1.025 -4.717 -31.001 1.00 56.84 90 SER A O 1
ATOM 724 N N . GLY A 1 91 ? -0.133 -3.130 -32.067 1.00 64.06 91 GLY A N 1
ATOM 725 C CA . GLY A 1 91 ? -0.786 -4.024 -33.016 1.00 64.06 91 GLY A CA 1
ATOM 726 C C . GLY A 1 91 ? -2.221 -3.622 -33.361 1.00 64.06 91 GLY A C 1
ATOM 727 O O . GLY A 1 91 ? -2.896 -2.961 -32.564 1.00 64.06 91 GLY A O 1
ATOM 728 N N . PRO A 1 92 ? -2.715 -4.023 -34.546 1.00 71.19 92 PRO A N 1
ATOM 729 C CA . PRO A 1 92 ? -4.110 -3.823 -34.913 1.00 71.19 92 PRO A CA 1
ATOM 730 C C . PRO A 1 92 ? -5.027 -4.505 -33.890 1.00 71.19 92 PRO A C 1
ATOM 732 O O . PRO A 1 92 ? -4.736 -5.595 -33.395 1.00 71.19 92 PRO A O 1
ATOM 735 N N . LYS A 1 93 ? -6.160 -3.869 -33.568 1.00 76.62 93 LYS A N 1
ATOM 736 C CA . LYS A 1 93 ? -7.215 -4.497 -32.761 1.00 76.62 93 LYS A CA 1
ATOM 737 C C . LYS A 1 93 ? -7.770 -5.690 -33.546 1.00 76.62 93 LYS A C 1
ATOM 739 O O . LYS A 1 93 ? -8.604 -5.498 -34.420 1.00 76.62 93 LYS A O 1
ATOM 744 N N . VAL A 1 94 ? -7.305 -6.901 -33.241 1.00 83.19 94 VAL A N 1
ATOM 745 C CA . VAL A 1 94 ? -7.828 -8.135 -33.845 1.00 83.19 94 VAL A CA 1
ATOM 746 C C . VAL A 1 94 ? -9.239 -8.373 -33.312 1.00 83.19 94 VAL A C 1
ATOM 748 O O . VAL A 1 94 ? -9.441 -8.587 -32.114 1.00 83.19 94 VAL A O 1
ATOM 751 N N . GLY A 1 95 ? -10.231 -8.305 -34.193 1.00 87.38 95 GLY A N 1
ATOM 752 C CA . GLY A 1 95 ? -11.616 -8.612 -33.881 1.00 87.38 95 GLY A CA 1
ATOM 753 C C . GLY A 1 95 ? -11.814 -10.100 -33.595 1.00 87.38 95 GLY A C 1
ATOM 754 O O . GLY A 1 95 ? -11.113 -10.970 -34.109 1.00 87.38 95 GLY A O 1
ATOM 755 N N . ARG A 1 96 ? -12.834 -10.437 -32.796 1.00 88.56 96 ARG A N 1
ATOM 756 C CA . ARG A 1 96 ? -13.122 -11.824 -32.376 1.00 88.56 96 ARG A CA 1
ATOM 757 C C . ARG A 1 96 ? -13.292 -12.804 -33.558 1.00 88.56 96 ARG A C 1
ATOM 759 O O . ARG A 1 96 ? -13.026 -13.997 -33.413 1.00 88.56 96 ARG A O 1
ATOM 766 N N . ASN A 1 97 ? -13.733 -12.320 -34.720 1.00 91.31 97 ASN A N 1
ATOM 767 C CA . ASN A 1 97 ? -13.944 -13.122 -35.928 1.00 91.31 97 ASN A CA 1
ATOM 768 C C . ASN A 1 97 ? -12.821 -13.007 -36.979 1.00 91.31 97 ASN A C 1
ATOM 770 O O . ASN A 1 97 ? -12.903 -13.724 -37.976 1.00 91.31 97 ASN A O 1
ATOM 774 N N . ASP A 1 98 ? -11.810 -12.164 -36.766 1.00 91.94 98 ASP A N 1
ATOM 775 C CA . ASP A 1 98 ? -10.719 -11.925 -37.722 1.00 91.94 98 ASP A CA 1
ATOM 776 C C . ASP A 1 98 ? -9.759 -13.122 -37.793 1.00 91.94 98 ASP A C 1
ATOM 778 O O . ASP A 1 98 ? -9.722 -13.928 -36.854 1.00 91.94 98 ASP A O 1
ATOM 782 N N . PRO A 1 99 ? -8.985 -13.285 -38.883 1.00 91.69 99 PRO A N 1
ATOM 783 C CA . PRO A 1 99 ? -7.931 -14.294 -38.944 1.00 91.69 99 PRO A CA 1
ATOM 784 C C . PRO A 1 99 ? -6.944 -14.132 -37.780 1.00 91.69 99 PRO A C 1
ATOM 786 O O . PRO A 1 99 ? -6.514 -13.028 -37.450 1.00 91.69 99 PRO A O 1
ATOM 789 N N . CYS A 1 100 ? -6.590 -15.246 -37.134 1.00 90.69 100 CYS A N 1
ATOM 790 C CA . CYS A 1 100 ? -5.658 -15.234 -36.013 1.00 90.69 100 CYS A CA 1
ATOM 791 C C . CYS A 1 100 ? -4.267 -14.758 -36.467 1.00 90.69 100 CYS A C 1
ATOM 793 O O . CYS A 1 100 ? -3.707 -15.361 -37.387 1.00 90.69 100 CYS A O 1
ATOM 795 N N . PRO A 1 101 ? -3.643 -13.788 -35.770 1.00 89.56 101 PRO A N 1
ATOM 796 C CA . PRO A 1 101 ? -2.292 -13.312 -36.089 1.00 89.56 101 PRO A CA 1
ATOM 797 C C . PRO A 1 101 ? -1.204 -14.379 -35.869 1.00 89.56 101 PRO A C 1
ATOM 799 O O . PRO A 1 101 ? -0.062 -14.194 -36.263 1.00 89.56 101 PRO A O 1
ATOM 802 N N . CYS A 1 102 ? -1.559 -15.516 -35.267 1.00 86.94 102 CYS A N 1
ATOM 803 C CA . CYS A 1 102 ? -0.697 -16.670 -35.041 1.00 86.94 102 CYS A CA 1
ATOM 804 C C . CYS A 1 102 ? -0.433 -17.532 -36.295 1.00 86.94 102 CYS A C 1
ATOM 806 O O . CYS A 1 102 ? 0.207 -18.574 -36.187 1.00 86.94 102 CYS A O 1
ATOM 808 N N . GLY A 1 103 ? -0.980 -17.164 -37.463 1.00 83.25 103 GLY A N 1
ATOM 809 C CA . GLY A 1 103 ? -0.766 -17.892 -38.723 1.00 83.25 103 GLY A CA 1
ATOM 810 C C . GLY A 1 103 ? -1.533 -19.214 -38.848 1.00 83.25 103 GLY A C 1
ATOM 811 O O . GLY A 1 103 ? -1.320 -19.967 -39.790 1.00 83.25 103 GLY A O 1
ATOM 812 N N . SER A 1 104 ? -2.460 -19.508 -37.932 1.00 85.94 104 SER A N 1
ATOM 813 C CA . SER A 1 104 ? -3.181 -20.791 -37.893 1.00 85.94 104 SER A CA 1
ATOM 814 C C . SER A 1 104 ? -4.294 -20.946 -38.938 1.00 85.94 104 SER A C 1
ATOM 816 O O . SER A 1 104 ? -4.934 -21.997 -38.994 1.00 85.94 104 SER A O 1
ATOM 818 N N . GLY A 1 105 ? -4.605 -19.889 -39.699 1.00 87.56 105 GLY A N 1
ATOM 819 C CA . GLY A 1 105 ? -5.721 -19.849 -40.654 1.00 87.56 105 GLY A CA 1
ATOM 820 C C . GLY A 1 105 ? -7.124 -19.856 -40.021 1.00 87.56 105 GLY A C 1
ATOM 821 O O . GLY A 1 105 ? -8.124 -19.812 -40.732 1.00 87.56 105 GLY A O 1
ATOM 822 N N . LYS A 1 106 ? -7.233 -19.898 -38.685 1.00 91.25 106 LYS A N 1
ATOM 823 C CA . LYS A 1 106 ? -8.508 -19.937 -37.944 1.00 91.25 106 LYS A CA 1
ATOM 824 C C . LYS A 1 106 ? -8.921 -18.536 -37.479 1.00 91.25 106 LYS A C 1
ATOM 826 O O . LYS A 1 106 ? -8.070 -17.683 -37.239 1.00 91.25 106 LYS A O 1
ATOM 831 N N . LYS A 1 107 ? -10.228 -18.309 -37.278 1.00 92.75 107 LYS A N 1
ATOM 832 C CA . LYS A 1 107 ? -10.744 -17.078 -36.639 1.00 92.75 107 LYS A CA 1
ATOM 833 C C . LYS A 1 107 ? -10.182 -16.934 -35.218 1.00 92.75 107 LYS A C 1
ATOM 835 O O . LYS A 1 107 ? -10.056 -17.943 -34.523 1.00 92.75 107 LYS A O 1
ATOM 840 N N . TYR A 1 108 ? -9.917 -15.712 -34.755 1.00 93.44 108 TYR A N 1
ATOM 841 C CA . TYR A 1 108 ? -9.287 -15.431 -33.458 1.00 93.44 108 TYR A CA 1
ATOM 842 C C . TYR A 1 108 ? -9.997 -16.138 -32.290 1.00 93.44 108 TYR A C 1
ATOM 844 O O . TYR A 1 108 ? -9.345 -16.841 -31.518 1.00 93.44 108 TYR A O 1
ATOM 852 N N . LYS A 1 109 ? -11.338 -16.099 -32.235 1.00 93.12 109 LYS A N 1
ATOM 853 C CA . LYS A 1 109 ? -12.151 -16.812 -31.221 1.00 93.12 109 LYS A CA 1
ATOM 854 C C . LYS A 1 109 ? -12.024 -18.332 -31.209 1.00 93.12 109 LYS A C 1
ATOM 856 O O . LYS A 1 109 ? -12.459 -18.964 -30.258 1.00 93.12 109 LYS A O 1
ATOM 861 N N . LEU A 1 110 ? -11.537 -18.926 -32.297 1.00 92.44 110 LEU A N 1
ATOM 862 C CA . LEU A 1 110 ? -11.335 -20.369 -32.438 1.00 92.44 110 LEU A CA 1
ATOM 863 C C . LEU A 1 110 ? -9.859 -20.765 -32.257 1.00 92.44 110 LEU A C 1
ATOM 865 O O . LEU A 1 110 ? -9.542 -21.952 -32.353 1.00 92.44 110 LEU A O 1
ATOM 869 N N . CYS A 1 111 ? -8.973 -19.798 -32.001 1.00 92.75 111 CYS A N 1
ATOM 870 C CA . CYS A 1 111 ? -7.541 -20.003 -31.811 1.00 92.75 111 CYS A CA 1
ATOM 871 C C . CYS A 1 111 ? -7.059 -19.329 -30.515 1.00 92.75 111 CYS A C 1
ATOM 873 O O . CYS A 1 111 ? -7.434 -19.782 -29.442 1.00 92.75 111 CYS A O 1
ATOM 875 N N . CYS A 1 112 ? -6.270 -18.251 -30.592 1.00 88.94 112 CYS A N 1
ATOM 876 C CA . CYS A 1 112 ? -5.692 -17.569 -29.425 1.00 88.94 112 CYS A CA 1
ATOM 877 C C . CYS A 1 112 ? -6.708 -16.814 -28.551 1.00 88.94 112 CYS A C 1
ATOM 879 O O . CYS A 1 112 ? -6.357 -16.391 -27.459 1.00 88.94 112 CYS A O 1
ATOM 881 N N . GLY A 1 113 ? -7.938 -16.611 -29.031 1.00 88.25 113 GLY A N 1
ATOM 882 C CA . GLY A 1 113 ? -9.041 -15.996 -28.287 1.00 88.25 113 GLY A CA 1
ATOM 883 C C . GLY A 1 113 ? -10.100 -16.998 -27.815 1.00 88.25 113 GLY A C 1
ATOM 884 O O . GLY A 1 113 ? -11.240 -16.590 -27.573 1.00 88.25 113 GLY A O 1
ATOM 885 N N . LYS A 1 114 ? -9.772 -18.299 -27.769 1.00 84.44 114 LYS A N 1
ATOM 886 C CA . LYS A 1 114 ? -10.576 -19.293 -27.046 1.00 84.44 114 LYS A CA 1
ATOM 887 C C . LYS A 1 114 ? -10.382 -19.064 -25.544 1.00 84.44 114 LYS A C 1
ATOM 889 O O . LYS A 1 114 ? -9.243 -18.969 -25.101 1.00 84.44 114 LYS A O 1
ATOM 894 N N . LEU A 1 115 ? -11.490 -18.937 -24.816 1.00 70.12 115 LEU A N 1
ATOM 895 C CA . LEU A 1 115 ? -11.502 -19.072 -23.358 1.00 70.12 115 LEU A CA 1
ATOM 896 C C . LEU A 1 115 ? -11.360 -20.550 -22.993 1.00 70.12 115 LEU A C 1
ATOM 898 O O . LEU A 1 115 ? -11.901 -21.374 -23.771 1.00 70.12 115 LEU A O 1
#

pLDDT: mean 75.77, std 17.2, range [38.72, 98.12]

Foldseek 3Di:
DDDDPVVVVVVVVVVVVVVVVVVVVVVVVVLVVQCVVDVVVNVVVVVPPDDPPPPPPPPPDPDDDDDPPDDPPVVVVVVVVVVPPDPPPPDDPQDQQHQDPVPPRHRCCVPVVPD

Radius of gyration: 27.71 Å; chains: 1; bounding box: 39×65×69 Å

Sequence (115 aa):
GQRDPLIEYKSEAFKIFDELMVNIKTEICHNIFRSASSLMAFQQFLGKLPQRTHHQETTAFEKQEIKDKKGSEVVSEVNEAIAKATPVRSGPKVGRNDPCPCGSGKKYKLCCGKL

Secondary structure (DSSP, 8-state):
-PPPHHHHHHHHHHHHHHHHHHHHHHHHHHHHHHHHH-HHHHHHHHTTS--------------------SSSHHHHHHHHHHHH-----SS----TTSBPTTSSSSBGGGTTT--